Protein AF-A0A2H1BR86-F1 (afdb_monomer_lite)

Structure (mmCIF, N/CA/C/O backbone):
data_AF-A0A2H1BR86-F1
#
_entry.id   AF-A0A2H1BR86-F1
#
loop_
_atom_site.group_PDB
_atom_site.id
_atom_site.type_symbol
_atom_site.label_atom_id
_atom_site.label_alt_id
_atom_site.label_comp_id
_atom_site.label_asym_id
_atom_site.label_entity_id
_atom_site.label_seq_id
_atom_site.pdbx_PDB_ins_code
_atom_site.Cartn_x
_atom_site.Cartn_y
_atom_site.Cartn_z
_atom_site.occupancy
_atom_site.B_iso_or_equiv
_atom_site.auth_seq_id
_atom_site.auth_comp_id
_atom_site.auth_asym_id
_atom_site.auth_atom_id
_atom_site.pdbx_PDB_model_num
ATOM 1 N N . MET A 1 1 ? 4.001 39.042 28.822 1.00 49.25 1 MET A N 1
ATOM 2 C CA . MET A 1 1 ? 4.228 38.394 30.131 1.00 49.25 1 MET A CA 1
ATOM 3 C C . MET A 1 1 ? 3.013 38.624 31.020 1.00 49.25 1 MET A C 1
ATOM 5 O O . MET A 1 1 ? 2.806 39.743 31.469 1.00 49.25 1 MET A O 1
ATOM 9 N N . ARG A 1 2 ? 2.187 37.599 31.242 1.00 45.59 2 ARG A N 1
ATOM 10 C CA . ARG A 1 2 ? 1.262 37.534 32.383 1.00 45.59 2 ARG A CA 1
ATOM 11 C C . ARG A 1 2 ? 1.357 36.120 32.945 1.00 45.59 2 ARG A C 1
ATOM 13 O O . ARG A 1 2 ? 1.025 35.168 32.252 1.00 45.59 2 ARG A O 1
ATOM 20 N N . TYR A 1 3 ? 1.889 36.020 34.158 1.00 53.31 3 TYR A N 1
ATOM 21 C CA . TYR A 1 3 ? 1.941 34.801 34.956 1.00 53.31 3 TYR A CA 1
ATOM 22 C C . TYR A 1 3 ? 0.741 34.793 35.903 1.00 53.31 3 TYR A C 1
ATOM 24 O O . TYR A 1 3 ? 0.471 35.788 36.573 1.00 53.31 3 TYR A O 1
ATOM 32 N N . THR A 1 4 ? 0.028 33.676 35.963 1.00 51.47 4 THR A N 1
ATOM 33 C CA . THR A 1 4 ? -0.901 33.331 37.048 1.00 51.47 4 THR A CA 1
ATOM 34 C C . THR A 1 4 ? -0.955 31.802 37.101 1.00 51.47 4 THR A C 1
ATOM 36 O O . THR A 1 4 ? -1.373 31.170 36.136 1.00 51.47 4 THR A O 1
ATOM 39 N N . GLY A 1 5 ? -0.422 31.203 38.174 1.00 55.97 5 GLY A N 1
ATOM 40 C CA . GLY A 1 5 ? -0.588 29.770 38.485 1.00 55.97 5 GLY A CA 1
ATOM 41 C C . GLY A 1 5 ? -1.917 29.512 39.216 1.00 55.97 5 GLY A C 1
ATOM 42 O O . GLY A 1 5 ? -2.748 30.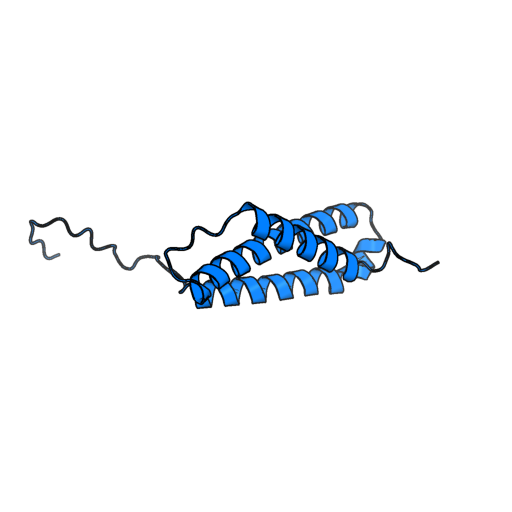419 39.252 1.00 55.97 5 GLY A O 1
ATOM 43 N N . PRO A 1 6 ? -2.126 28.360 39.886 1.00 56.72 6 PRO A N 1
ATOM 44 C CA . PRO A 1 6 ? -1.432 27.074 39.825 1.00 56.72 6 PRO A CA 1
ATOM 45 C C . PRO A 1 6 ? -2.438 25.950 39.485 1.00 56.72 6 PRO A C 1
ATOM 47 O O . PRO A 1 6 ? -3.312 25.598 40.271 1.00 56.72 6 PRO A O 1
ATOM 50 N N . GLY A 1 7 ? -2.334 25.372 38.297 1.00 53.25 7 GLY A N 1
ATOM 51 C CA . GLY A 1 7 ? -3.219 24.292 37.872 1.00 53.25 7 GLY A CA 1
ATOM 52 C C . GLY A 1 7 ? -2.723 23.778 36.543 1.00 53.25 7 GLY A C 1
ATOM 53 O O . GLY A 1 7 ? -2.923 24.420 35.518 1.00 53.25 7 GLY A O 1
ATOM 54 N N . LEU A 1 8 ? -1.991 22.672 36.595 1.00 52.91 8 LEU A N 1
ATOM 55 C CA . LEU A 1 8 ? -1.234 22.077 35.504 1.00 52.91 8 LEU A CA 1
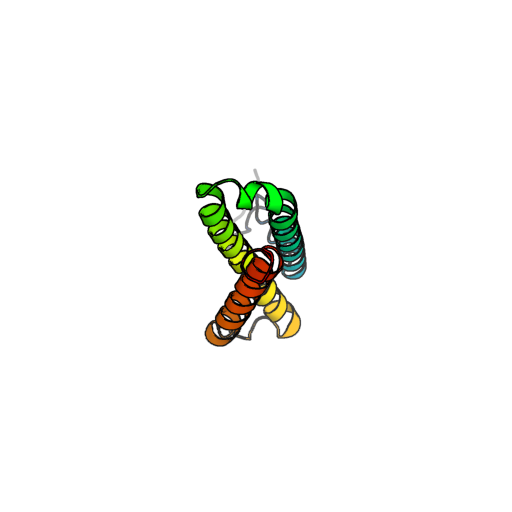ATOM 56 C C . LEU A 1 8 ? -2.163 21.574 34.378 1.00 52.91 8 LEU A C 1
ATOM 58 O O . LEU A 1 8 ? -2.319 20.376 34.174 1.00 52.91 8 LEU A O 1
ATOM 62 N N . ARG A 1 9 ? -2.786 22.477 33.616 1.00 50.28 9 ARG A N 1
ATOM 63 C CA . ARG A 1 9 ? -3.100 22.192 32.218 1.00 50.28 9 ARG A CA 1
ATOM 64 C C . ARG A 1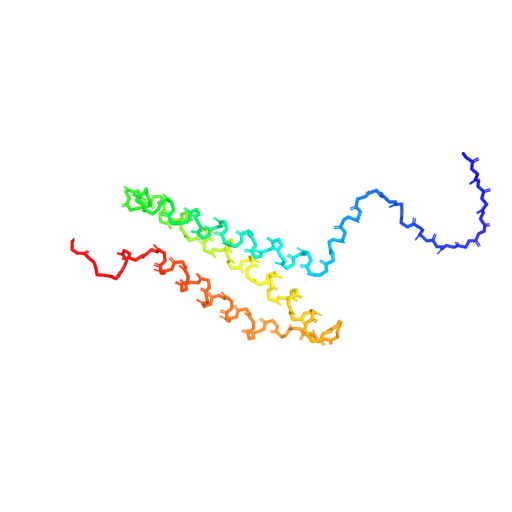 9 ? -1.848 22.549 31.450 1.00 50.28 9 ARG A C 1
ATOM 66 O O . ARG A 1 9 ? -1.533 23.724 31.279 1.00 50.28 9 ARG A O 1
ATOM 73 N N . VAL A 1 10 ? -1.118 21.526 31.025 1.00 56.06 10 VAL A N 1
ATOM 74 C CA . VAL A 1 10 ? -0.164 21.665 29.930 1.00 56.06 10 VAL A CA 1
ATOM 75 C C . VAL A 1 10 ? -1.007 22.136 28.747 1.00 56.06 10 VAL A C 1
ATOM 77 O O . VAL A 1 10 ? -1.694 21.342 28.121 1.00 56.06 10 VAL A O 1
ATOM 80 N N . VAL A 1 11 ? -1.094 23.449 28.542 1.00 59.56 11 VAL A N 1
ATOM 81 C CA . VAL A 1 11 ? -1.656 24.025 27.324 1.00 59.56 11 VAL A CA 1
ATOM 82 C C . VAL A 1 11 ? -0.578 23.764 26.281 1.00 59.56 11 VAL A C 1
ATOM 84 O O . VAL A 1 11 ? 0.479 24.398 26.373 1.00 59.56 11 VAL A O 1
ATOM 87 N N . PRO A 1 12 ? -0.750 22.804 25.353 1.00 56.09 12 PRO A N 1
ATOM 88 C CA . PRO A 1 12 ? 0.232 22.643 24.303 1.00 56.09 12 PRO A CA 1
ATOM 89 C C . PRO A 1 12 ? 0.177 23.936 23.490 1.00 56.09 12 PRO A C 1
ATOM 91 O O . PRO A 1 12 ? -0.877 24.338 22.996 1.00 56.09 12 PRO A O 1
ATOM 94 N N . GLY A 1 13 ? 1.296 24.657 23.442 1.00 51.41 13 GLY A N 1
ATOM 95 C CA . GLY A 1 13 ? 1.405 25.831 22.589 1.00 51.41 13 GLY A CA 1
ATOM 96 C C . GLY A 1 13 ? 1.084 25.446 21.134 1.00 51.41 13 GLY A C 1
ATOM 97 O O . GLY A 1 13 ? 1.396 24.328 20.722 1.00 51.41 13 GLY A O 1
ATOM 98 N N . PRO A 1 14 ? 0.483 26.339 20.333 1.00 55.22 14 PRO A N 1
ATOM 99 C CA . PRO A 1 14 ? 0.116 26.070 18.940 1.00 55.22 14 PRO A CA 1
ATOM 100 C C . PRO A 1 14 ? 1.330 26.080 17.985 1.00 55.22 14 PRO A C 1
ATOM 102 O O . PRO A 1 14 ? 1.304 26.732 16.947 1.00 55.22 14 PRO A O 1
ATOM 105 N N . LEU A 1 15 ? 2.417 25.379 18.319 1.00 52.97 15 LEU A N 1
ATOM 106 C CA . LEU A 1 15 ? 3.698 25.479 17.607 1.00 52.97 15 LEU A CA 1
ATOM 107 C C . LEU A 1 15 ? 4.136 24.142 16.974 1.00 52.97 15 LEU A C 1
ATOM 109 O O . LEU A 1 15 ? 5.224 23.677 17.260 1.00 52.97 15 LEU A O 1
ATOM 113 N N . LEU A 1 16 ? 3.312 23.579 16.070 1.00 48.09 16 LEU A N 1
ATOM 114 C CA . LEU A 1 16 ? 3.569 22.402 15.186 1.00 48.09 16 LEU A CA 1
ATOM 115 C C . LEU A 1 16 ? 2.856 21.079 15.520 1.00 48.09 16 LEU A C 1
ATOM 117 O O . LEU A 1 16 ? 3.333 20.010 15.155 1.00 48.09 16 LEU A O 1
ATOM 121 N N . THR A 1 17 ? 1.668 21.095 16.117 1.00 54.00 17 THR A N 1
ATOM 122 C CA . THR A 1 17 ? 0.770 19.933 15.979 1.00 54.00 17 THR A CA 1
ATOM 123 C C . THR A 1 17 ? -0.142 20.170 14.779 1.00 54.00 17 THR A C 1
ATOM 125 O O . THR A 1 17 ? -1.283 20.592 14.921 1.00 54.00 17 THR A O 1
ATOM 128 N N . MET A 1 18 ? 0.363 19.933 13.564 1.00 50.88 18 MET A N 1
ATOM 129 C CA . MET A 1 18 ? -0.526 19.608 12.444 1.00 50.88 18 MET A CA 1
ATOM 130 C C . MET A 1 18 ? -0.910 18.135 12.587 1.00 50.88 18 MET A C 1
ATOM 132 O O . MET A 1 18 ? -0.468 17.283 11.822 1.00 50.88 18 MET A O 1
ATOM 136 N N . THR A 1 19 ? -1.718 17.817 13.600 1.00 55.66 19 THR A N 1
ATOM 137 C CA . THR A 1 19 ? -2.514 16.589 13.566 1.00 55.66 19 THR A CA 1
ATOM 138 C C . THR A 1 19 ? -3.508 16.775 12.435 1.00 55.66 19 THR A C 1
ATOM 140 O O . THR A 1 19 ? -4.567 17.379 12.611 1.00 55.66 19 THR A O 1
ATOM 143 N N . LEU A 1 20 ? -3.114 16.346 11.237 1.00 60.09 20 LEU A N 1
ATOM 144 C CA . LEU A 1 20 ? -4.045 16.168 10.138 1.00 60.09 20 LEU A CA 1
ATOM 145 C C . LEU A 1 20 ? -5.182 15.291 10.664 1.00 60.09 20 LEU A C 1
ATOM 147 O O . LEU A 1 20 ? -4.932 14.273 11.311 1.00 60.09 20 LEU A O 1
ATOM 151 N N . SER A 1 21 ? -6.425 15.716 10.428 1.00 74.50 21 SER A N 1
ATOM 152 C CA . SER A 1 21 ? -7.579 14.883 10.766 1.00 74.50 21 SER A CA 1
ATOM 153 C C . SER A 1 21 ? -7.412 13.508 10.114 1.00 74.50 21 SER A C 1
ATOM 155 O O . SER A 1 21 ? -6.813 13.399 9.040 1.00 74.50 21 SER A O 1
ATOM 157 N N . THR A 1 22 ? -7.936 12.455 10.738 1.00 73.44 22 THR A N 1
ATOM 158 C CA . THR A 1 22 ? -7.800 11.067 10.259 1.00 73.44 22 THR A CA 1
ATOM 159 C C . THR A 1 22 ? -8.185 10.935 8.777 1.00 73.44 22 THR A C 1
ATOM 161 O O . THR A 1 22 ? -7.516 10.244 8.010 1.00 73.44 22 THR A O 1
ATOM 164 N N . GLY A 1 23 ? -9.188 11.711 8.339 1.00 76.62 23 GLY A N 1
ATOM 165 C CA . GLY A 1 23 ? -9.582 11.855 6.933 1.00 76.62 23 GLY A CA 1
ATOM 166 C C . GLY A 1 23 ? -8.528 12.509 6.037 1.00 76.62 23 GLY A C 1
ATOM 167 O O . GLY A 1 23 ? -8.223 11.981 4.972 1.00 76.62 23 GLY A O 1
ATOM 168 N N . MET A 1 24 ? -7.927 13.627 6.452 1.00 81.06 24 MET A N 1
ATOM 169 C CA . MET A 1 24 ? -6.883 14.301 5.665 1.00 81.06 24 MET A CA 1
ATOM 170 C C . MET A 1 24 ? -5.623 13.443 5.520 1.00 81.06 24 MET A C 1
ATOM 172 O O . MET A 1 24 ? -5.043 13.405 4.436 1.00 81.06 24 MET A O 1
ATOM 176 N N . SER A 1 25 ? -5.223 12.722 6.571 1.00 80.94 25 SER A N 1
ATOM 177 C CA . SER A 1 25 ? -4.098 11.777 6.516 1.00 80.94 25 SER A CA 1
ATOM 178 C C . SER A 1 25 ? -4.372 10.617 5.557 1.00 80.94 25 SER A C 1
ATOM 180 O O . SER A 1 25 ? -3.483 10.223 4.804 1.00 80.94 25 SER A O 1
ATOM 182 N N . CYS A 1 26 ? -5.612 10.115 5.529 1.00 80.75 26 CYS A N 1
ATOM 183 C CA . CYS A 1 26 ? -6.047 9.106 4.564 1.00 80.75 26 CYS A CA 1
ATOM 184 C C . CYS A 1 26 ? -5.960 9.629 3.119 1.00 80.75 26 CYS A C 1
ATOM 186 O O . CYS A 1 26 ? -5.320 9.001 2.275 1.00 80.75 26 CYS A O 1
ATOM 188 N N . CYS A 1 27 ? -6.507 10.819 2.846 1.00 84.62 27 CYS A N 1
ATOM 189 C CA . CYS A 1 27 ? -6.446 11.438 1.519 1.00 84.62 27 CYS A CA 1
ATOM 190 C C . CYS A 1 27 ? -5.005 11.683 1.055 1.00 84.62 27 CYS A C 1
ATOM 192 O O . CYS A 1 27 ? -4.673 11.395 -0.092 1.00 84.62 27 CYS A O 1
ATOM 194 N N . MET A 1 28 ? -4.134 12.184 1.935 1.00 85.38 28 MET A N 1
ATOM 195 C CA . MET A 1 28 ? -2.724 12.400 1.604 1.00 85.38 28 MET A CA 1
ATOM 196 C C . MET A 1 28 ? -2.008 11.082 1.288 1.00 85.38 28 MET A C 1
ATOM 198 O O . MET A 1 28 ? -1.289 11.015 0.295 1.00 85.38 28 MET A O 1
ATOM 202 N N . ALA A 1 29 ? -2.240 10.022 2.072 1.00 85.75 29 ALA A N 1
ATOM 203 C CA . ALA A 1 29 ? -1.665 8.702 1.808 1.00 85.75 29 ALA A CA 1
ATOM 204 C C . ALA A 1 29 ? -2.144 8.116 0.466 1.00 85.75 29 ALA A C 1
ATOM 206 O O . ALA A 1 29 ? -1.333 7.578 -0.288 1.00 85.75 29 ALA A O 1
ATOM 207 N N . ALA A 1 30 ? -3.427 8.284 0.130 1.00 85.62 30 ALA A N 1
ATOM 208 C CA . ALA A 1 30 ? -3.991 7.865 -1.154 1.00 85.62 30 ALA A CA 1
ATOM 209 C C . ALA A 1 30 ? -3.419 8.664 -2.341 1.00 85.62 30 ALA A C 1
ATOM 211 O O . ALA A 1 30 ? -3.084 8.097 -3.378 1.00 85.62 30 ALA A O 1
ATOM 212 N N . LEU A 1 31 ? -3.253 9.981 -2.201 1.00 87.75 31 LEU A N 1
ATOM 213 C CA . LEU A 1 31 ? -2.629 10.801 -3.242 1.00 87.75 31 LEU A CA 1
ATOM 214 C C . LEU A 1 31 ? -1.157 10.417 -3.442 1.00 87.75 31 LEU A C 1
ATOM 216 O O . LEU A 1 31 ? -0.719 10.261 -4.581 1.00 87.75 31 LEU A O 1
ATOM 220 N N . LEU A 1 32 ? -0.402 10.200 -2.360 1.00 84.94 32 LEU A N 1
ATOM 221 C CA . LEU A 1 32 ? 0.986 9.738 -2.450 1.00 84.94 32 LEU A CA 1
ATOM 222 C C . LEU A 1 32 ? 1.100 8.335 -3.064 1.00 84.94 32 LEU A C 1
ATOM 224 O O . LEU A 1 32 ? 2.056 8.078 -3.800 1.00 84.94 32 LEU A O 1
ATOM 228 N N . SER A 1 33 ? 0.158 7.426 -2.795 1.00 84.12 33 SER A N 1
ATOM 229 C CA . SER A 1 33 ? 0.183 6.085 -3.392 1.00 84.12 33 SER A CA 1
ATOM 230 C C . SER A 1 33 ? -0.061 6.150 -4.903 1.00 84.12 33 SER A C 1
ATOM 232 O O . SER A 1 33 ? 0.693 5.536 -5.658 1.00 84.12 33 SER A O 1
ATOM 234 N N . ILE A 1 34 ? -1.002 6.985 -5.361 1.00 85.75 34 ILE A N 1
ATOM 235 C CA . ILE A 1 34 ? -1.242 7.256 -6.791 1.00 85.75 34 ILE A CA 1
ATOM 236 C C . ILE A 1 34 ? -0.001 7.863 -7.454 1.00 85.75 34 ILE A C 1
ATOM 238 O O . ILE A 1 34 ? 0.394 7.431 -8.536 1.00 85.75 34 ILE A O 1
ATOM 242 N N . VAL A 1 35 ? 0.647 8.836 -6.808 1.00 87.94 35 VAL A N 1
ATOM 243 C CA . VAL A 1 35 ? 1.890 9.441 -7.316 1.00 87.94 35 VAL A CA 1
ATOM 244 C C . VAL A 1 35 ? 2.993 8.387 -7.432 1.00 87.94 35 VAL A C 1
ATOM 246 O O . VAL A 1 35 ? 3.677 8.333 -8.449 1.00 87.94 35 VAL A O 1
ATOM 249 N N . THR A 1 36 ? 3.138 7.506 -6.439 1.00 84.44 36 THR A N 1
ATOM 250 C CA . THR A 1 36 ? 4.135 6.421 -6.462 1.00 84.44 36 THR A CA 1
ATOM 251 C C . THR A 1 36 ? 3.878 5.461 -7.624 1.00 84.44 36 THR A C 1
ATOM 253 O O . THR A 1 36 ? 4.801 5.140 -8.370 1.00 84.44 36 THR A O 1
ATOM 256 N N . VAL A 1 37 ? 2.618 5.077 -7.849 1.00 83.56 37 VAL A N 1
ATOM 257 C CA . VAL A 1 37 ? 2.196 4.280 -9.013 1.00 83.56 37 VAL A CA 1
ATOM 258 C C . VAL A 1 37 ? 2.522 5.000 -10.322 1.00 83.56 37 VAL A C 1
ATOM 260 O O . VAL A 1 37 ? 3.054 4.383 -11.244 1.00 83.56 37 VAL A O 1
ATOM 263 N N . ALA A 1 38 ? 2.262 6.304 -10.416 1.00 83.94 38 ALA A N 1
ATOM 264 C CA . ALA A 1 38 ? 2.584 7.091 -11.603 1.00 83.94 38 ALA A CA 1
ATOM 265 C C . ALA A 1 38 ? 4.097 7.131 -11.873 1.00 83.94 38 ALA A C 1
ATOM 267 O O . ALA A 1 38 ? 4.509 6.964 -13.017 1.00 83.94 38 ALA A O 1
ATOM 268 N N . VAL A 1 39 ? 4.932 7.262 -10.835 1.00 82.50 39 VAL A N 1
ATOM 269 C CA . VAL A 1 39 ? 6.397 7.176 -10.974 1.00 82.50 39 VAL A CA 1
ATOM 270 C C . VAL A 1 39 ? 6.819 5.803 -11.506 1.00 82.50 39 VAL A C 1
ATOM 272 O O . VAL A 1 39 ? 7.658 5.744 -12.402 1.00 82.50 39 VAL A O 1
ATOM 275 N N . MET A 1 40 ? 6.222 4.704 -11.023 1.00 77.19 40 MET A N 1
ATOM 276 C CA . MET A 1 40 ? 6.515 3.356 -11.544 1.00 77.19 40 MET A CA 1
ATOM 277 C C . MET A 1 40 ? 6.119 3.206 -13.019 1.00 77.19 40 MET A C 1
ATOM 279 O O . MET A 1 40 ? 6.852 2.577 -13.775 1.00 77.19 40 MET A O 1
ATOM 283 N N . ASN A 1 41 ? 5.003 3.811 -13.438 1.00 76.94 41 ASN A N 1
ATOM 284 C CA . ASN A 1 41 ? 4.551 3.786 -14.833 1.00 76.94 41 ASN A CA 1
ATOM 285 C C . ASN A 1 41 ? 5.456 4.629 -15.748 1.00 76.94 41 ASN A C 1
ATOM 287 O O . ASN A 1 41 ? 5.823 4.180 -16.827 1.00 76.94 41 ASN A O 1
ATOM 291 N N . LEU A 1 42 ? 5.850 5.832 -15.318 1.00 77.19 42 LEU A N 1
ATOM 292 C CA . LEU A 1 42 ? 6.690 6.743 -16.110 1.00 77.19 42 LEU A CA 1
ATOM 293 C C . LEU A 1 42 ? 8.137 6.255 -16.241 1.00 77.19 42 LEU A C 1
ATOM 295 O O . LEU A 1 42 ? 8.784 6.500 -17.255 1.00 77.19 42 LEU A O 1
ATOM 299 N N . CYS A 1 43 ? 8.651 5.568 -15.220 1.00 70.06 43 CYS A N 1
ATOM 300 C CA . CYS A 1 43 ? 9.993 4.995 -15.245 1.00 70.06 43 CYS A CA 1
ATOM 301 C C . CYS A 1 43 ? 10.038 3.577 -15.843 1.00 70.06 43 CYS A C 1
ATOM 303 O O . CYS A 1 43 ? 11.121 2.998 -15.869 1.00 70.06 43 CYS A O 1
ATOM 305 N N . GLY A 1 44 ? 8.922 3.015 -16.326 1.00 67.75 44 GLY A N 1
ATOM 306 C CA . GLY A 1 44 ? 8.842 1.627 -16.806 1.00 67.75 44 GLY A CA 1
ATOM 307 C C . GLY A 1 44 ? 9.865 1.285 -17.897 1.00 67.75 44 GLY A C 1
ATOM 308 O O . GLY A 1 44 ? 10.604 0.308 -17.769 1.00 67.75 44 GLY A O 1
ATOM 309 N N . ASP A 1 45 ? 9.999 2.143 -18.909 1.00 63.03 45 ASP A N 1
ATOM 310 C CA . ASP A 1 45 ? 10.969 1.958 -20.001 1.00 63.03 45 ASP A CA 1
ATOM 311 C C . ASP A 1 45 ? 12.427 2.100 -19.536 1.00 63.03 45 ASP A C 1
ATOM 313 O O . ASP A 1 45 ? 13.333 1.421 -20.025 1.00 63.03 45 ASP A O 1
ATOM 317 N N . LEU A 1 46 ? 12.667 2.959 -18.542 1.00 61.91 46 LEU A N 1
ATOM 318 C CA . LEU A 1 46 ? 13.989 3.139 -17.947 1.00 61.91 46 LEU A CA 1
ATOM 319 C C . LEU A 1 46 ? 14.350 1.934 -17.066 1.00 61.91 46 LEU A C 1
ATOM 321 O O . LEU A 1 46 ? 15.502 1.496 -17.083 1.00 61.91 46 LEU A O 1
ATOM 325 N N . LEU A 1 47 ? 13.372 1.358 -16.354 1.00 58.78 47 LEU A N 1
ATOM 326 C CA . LEU A 1 47 ? 13.539 0.206 -15.462 1.00 58.78 47 LEU A CA 1
ATOM 327 C C . LEU A 1 47 ? 14.032 -1.046 -16.193 1.00 58.78 47 LEU A C 1
ATOM 329 O O . LEU A 1 47 ? 14.890 -1.756 -15.666 1.00 58.78 47 LEU A O 1
ATOM 333 N N . SER A 1 48 ? 13.542 -1.287 -17.411 1.00 59.16 48 SER A N 1
ATOM 334 C CA . SER A 1 48 ? 13.928 -2.452 -18.218 1.00 59.16 48 SER A CA 1
ATOM 335 C C . SER A 1 48 ? 15.358 -2.370 -18.770 1.00 59.16 48 SER A C 1
ATOM 337 O O . SER A 1 48 ? 15.925 -3.387 -19.168 1.00 59.16 48 SER A O 1
ATOM 339 N N . SER A 1 49 ? 15.951 -1.175 -18.812 1.00 64.69 49 SER A N 1
ATOM 340 C CA . SER A 1 49 ? 17.251 -0.938 -19.451 1.00 64.69 49 SER A CA 1
ATOM 341 C C . SER A 1 49 ? 18.443 -1.190 -18.513 1.00 64.69 49 SER A C 1
ATOM 343 O O . SER A 1 49 ? 19.554 -1.464 -18.967 1.00 64.69 49 SER A O 1
ATOM 345 N N . SER A 1 50 ? 18.242 -1.147 -17.187 1.00 63.03 50 SER A N 1
ATOM 346 C CA . SER A 1 50 ? 19.339 -1.236 -16.213 1.00 63.03 50 SER A CA 1
ATOM 347 C C . SER A 1 50 ? 19.023 -2.117 -15.006 1.00 63.03 50 SER A C 1
ATOM 349 O O . SER A 1 50 ? 18.033 -1.920 -14.305 1.00 63.03 50 SER A O 1
ATOM 351 N N . LYS A 1 51 ? 19.953 -3.024 -14.674 1.00 63.72 51 LYS A N 1
ATOM 352 C CA . LYS A 1 51 ? 19.869 -3.934 -13.513 1.00 63.72 51 LYS A CA 1
ATOM 353 C C . LYS A 1 51 ? 19.654 -3.214 -12.174 1.00 63.72 51 LYS A C 1
ATOM 355 O O . LYS A 1 51 ? 19.062 -3.782 -11.262 1.00 63.72 51 LYS A O 1
ATOM 360 N N . GLY A 1 52 ? 20.135 -1.975 -12.039 1.00 64.25 52 GLY A N 1
ATOM 361 C CA . GLY A 1 52 ? 19.964 -1.182 -10.816 1.00 64.25 52 GLY A CA 1
ATOM 362 C C . GLY A 1 52 ? 18.523 -0.719 -10.591 1.00 64.25 52 GLY A C 1
ATOM 363 O O . GLY A 1 52 ? 18.091 -0.554 -9.451 1.00 64.25 52 GLY A O 1
ATOM 364 N N . LEU A 1 53 ? 17.750 -0.565 -11.664 1.00 68.06 53 LEU A N 1
ATOM 365 C CA . LEU A 1 53 ? 16.387 -0.063 -11.581 1.00 68.06 53 LEU A CA 1
ATOM 366 C C . LEU A 1 53 ? 15.377 -1.150 -11.171 1.00 68.06 53 LEU A C 1
ATOM 368 O O . LEU A 1 53 ? 14.344 -0.827 -10.593 1.00 68.06 53 LEU A O 1
ATOM 372 N N . THR A 1 54 ? 15.714 -2.437 -11.309 1.00 73.31 54 THR A N 1
ATOM 373 C CA . THR A 1 54 ? 14.935 -3.535 -10.704 1.00 73.31 54 THR A CA 1
ATOM 374 C C . THR A 1 54 ? 14.944 -3.469 -9.173 1.00 73.31 54 THR A C 1
ATOM 376 O O . THR A 1 54 ? 13.902 -3.636 -8.540 1.00 73.31 54 THR A O 1
ATOM 379 N N . ILE A 1 55 ? 16.098 -3.164 -8.563 1.00 79.75 55 ILE A N 1
ATOM 380 C CA . ILE A 1 55 ? 16.198 -2.960 -7.106 1.00 79.75 55 ILE A CA 1
ATOM 381 C C . ILE A 1 55 ? 15.365 -1.737 -6.695 1.00 79.75 55 ILE A C 1
ATOM 383 O O . ILE A 1 55 ? 14.673 -1.764 -5.677 1.00 79.75 55 ILE A O 1
ATOM 387 N N . PHE A 1 56 ? 15.368 -0.691 -7.526 1.00 80.69 56 PHE A N 1
ATOM 388 C CA . PHE A 1 56 ? 14.553 0.503 -7.313 1.00 80.69 56 PHE A CA 1
ATOM 389 C C . PHE A 1 56 ? 13.043 0.217 -7.396 1.00 80.69 56 PHE A C 1
ATOM 391 O O . PHE A 1 56 ? 12.276 0.766 -6.608 1.00 80.69 56 PHE A O 1
ATOM 398 N N . GLY A 1 57 ? 12.611 -0.698 -8.269 1.00 79.81 57 GLY A N 1
ATOM 399 C CA . GLY A 1 57 ? 11.225 -1.176 -8.320 1.00 79.81 57 GLY A CA 1
ATOM 400 C C . GLY A 1 57 ? 10.777 -1.857 -7.021 1.00 79.81 57 GLY A C 1
ATOM 401 O O . GLY A 1 57 ? 9.693 -1.570 -6.512 1.00 79.81 57 GLY A O 1
ATOM 402 N N . GLY A 1 58 ? 11.637 -2.689 -6.422 1.00 81.94 58 GLY A N 1
ATOM 403 C CA . GLY A 1 58 ? 11.389 -3.279 -5.098 1.00 81.94 58 GLY A CA 1
ATOM 404 C C . GLY A 1 58 ? 11.330 -2.238 -3.970 1.00 81.94 58 GLY A C 1
ATOM 405 O O . GLY A 1 58 ? 10.487 -2.331 -3.072 1.00 81.94 58 GLY A O 1
ATOM 406 N N . PHE A 1 59 ? 12.175 -1.205 -4.041 1.00 85.00 59 PHE A N 1
ATOM 407 C CA . PHE A 1 59 ? 12.134 -0.077 -3.107 1.00 85.00 59 PHE A CA 1
ATOM 408 C C . PHE A 1 59 ? 10.817 0.707 -3.220 1.00 85.00 59 PHE A C 1
ATOM 410 O O . PHE A 1 59 ? 10.163 0.944 -2.204 1.00 85.00 59 PHE A O 1
ATOM 417 N N . LEU A 1 60 ? 10.364 1.027 -4.438 1.00 85.44 60 LEU A N 1
ATOM 418 C CA . LEU A 1 60 ? 9.076 1.700 -4.650 1.00 85.44 60 LEU A CA 1
ATOM 419 C C . LEU A 1 60 ? 7.887 0.856 -4.179 1.00 85.44 60 LEU A C 1
ATOM 421 O O . LEU A 1 60 ? 6.978 1.404 -3.561 1.00 85.44 60 LEU A O 1
ATOM 425 N N . GLY A 1 61 ? 7.911 -0.465 -4.380 1.00 86.62 61 GLY A N 1
ATOM 426 C CA . GLY A 1 61 ? 6.874 -1.364 -3.855 1.00 86.62 61 GLY A CA 1
ATOM 427 C C . GLY A 1 61 ? 6.787 -1.359 -2.322 1.00 86.62 61 GLY A C 1
ATOM 428 O O . GLY A 1 61 ? 5.695 -1.438 -1.757 1.00 86.62 61 GLY A O 1
ATOM 429 N N . SER A 1 62 ? 7.921 -1.186 -1.637 1.00 89.38 62 SER A N 1
ATOM 430 C CA . SER A 1 62 ? 7.967 -1.051 -0.173 1.00 89.38 62 SER A CA 1
ATOM 431 C C . SER A 1 62 ? 7.378 0.285 0.296 1.00 89.38 62 SER A C 1
ATOM 433 O O . SER A 1 62 ? 6.632 0.325 1.274 1.00 89.38 62 SER A O 1
ATOM 435 N N . VAL A 1 63 ? 7.654 1.376 -0.429 1.00 88.81 63 VAL A N 1
ATOM 436 C CA . VAL A 1 63 ? 7.054 2.699 -0.172 1.00 88.81 63 VAL A CA 1
ATOM 437 C C . VAL A 1 63 ? 5.538 2.662 -0.391 1.00 88.81 63 VAL A C 1
ATOM 439 O O . VAL A 1 63 ? 4.779 3.168 0.434 1.00 88.81 63 VAL A O 1
ATOM 442 N N . LEU A 1 64 ? 5.085 2.004 -1.459 1.00 87.81 64 LEU A N 1
ATOM 443 C CA . LEU A 1 64 ? 3.667 1.833 -1.783 1.00 87.81 64 LEU A CA 1
ATOM 444 C C . LEU A 1 64 ? 2.946 1.008 -0.701 1.00 87.81 64 LEU A C 1
ATOM 446 O O . LEU A 1 64 ? 1.863 1.384 -0.257 1.00 87.81 64 LEU A O 1
ATOM 450 N N . PHE A 1 65 ? 3.587 -0.049 -0.191 1.00 89.75 65 PHE A N 1
ATOM 451 C CA . PHE A 1 65 ? 3.076 -0.836 0.934 1.00 89.75 65 PHE A CA 1
ATOM 452 C C . PHE A 1 65 ? 2.889 0.011 2.207 1.00 89.75 65 PHE A C 1
ATOM 454 O O . PHE A 1 65 ? 1.829 -0.050 2.830 1.00 89.75 65 PHE A O 1
ATOM 461 N N . LEU A 1 66 ? 3.870 0.848 2.564 1.00 90.94 66 LEU A N 1
ATOM 462 C CA . LEU A 1 66 ? 3.777 1.744 3.726 1.00 90.94 66 LEU A CA 1
ATOM 463 C C . LEU A 1 66 ? 2.659 2.791 3.583 1.00 90.94 66 LEU A C 1
ATOM 465 O O . LEU A 1 66 ? 1.996 3.141 4.561 1.00 90.94 66 LEU A O 1
ATOM 469 N N . LEU A 1 67 ? 2.420 3.284 2.369 1.00 88.50 67 LEU A N 1
ATOM 470 C CA . LEU A 1 67 ? 1.325 4.218 2.101 1.00 88.50 67 LEU A CA 1
ATOM 471 C C . LEU A 1 67 ? -0.042 3.531 2.184 1.00 88.50 67 LEU A C 1
ATOM 473 O O . LEU A 1 67 ? -0.976 4.112 2.733 1.00 88.50 67 LEU A O 1
ATOM 477 N N . LEU A 1 68 ? -0.152 2.288 1.704 1.00 86.94 68 LEU A N 1
ATOM 478 C CA . LEU A 1 68 ? -1.385 1.505 1.791 1.00 86.94 68 LEU A CA 1
ATOM 479 C C . LEU A 1 68 ? -1.740 1.151 3.235 1.00 86.94 68 LEU A C 1
ATOM 481 O O . LEU A 1 68 ? -2.873 1.401 3.628 1.00 86.94 68 LEU A O 1
ATOM 485 N N . ILE A 1 69 ? -0.793 0.668 4.047 1.00 88.69 69 ILE A N 1
ATOM 486 C CA . ILE A 1 69 ? -1.081 0.370 5.461 1.00 88.69 69 ILE A CA 1
ATOM 487 C C . ILE A 1 69 ? -1.446 1.639 6.241 1.00 88.69 69 ILE A C 1
ATOM 489 O O . ILE A 1 69 ? -2.329 1.617 7.085 1.00 88.69 69 ILE A O 1
ATOM 493 N N . THR A 1 70 ? -0.839 2.782 5.908 1.00 87.94 70 THR A N 1
ATOM 494 C CA . THR A 1 70 ? -1.213 4.072 6.507 1.00 87.94 70 THR A CA 1
ATOM 495 C C . THR A 1 70 ? -2.633 4.480 6.110 1.00 87.94 70 THR A C 1
ATOM 497 O O . THR A 1 70 ? -3.397 4.971 6.939 1.00 87.94 70 THR A O 1
ATOM 500 N N . MET A 1 71 ? -3.001 4.289 4.841 1.00 84.81 71 MET A N 1
ATOM 501 C CA . MET A 1 71 ? -4.337 4.592 4.335 1.00 84.81 71 MET A CA 1
ATOM 502 C C . MET A 1 71 ? -5.396 3.674 4.952 1.00 84.81 71 MET A C 1
ATOM 504 O O . MET A 1 71 ? -6.422 4.179 5.396 1.00 84.81 71 MET A O 1
ATOM 508 N N . VAL A 1 72 ? -5.158 2.360 5.000 1.00 85.25 72 VAL A N 1
ATOM 509 C CA . VAL A 1 72 ? -6.123 1.381 5.520 1.00 85.25 72 VAL A CA 1
ATOM 510 C C . VAL A 1 72 ? -6.279 1.523 7.035 1.00 85.25 72 VAL A C 1
ATOM 512 O O . VAL A 1 72 ? -7.412 1.664 7.482 1.00 85.25 72 VAL A O 1
ATOM 515 N N . ASN A 1 73 ? -5.194 1.698 7.793 1.00 85.00 73 ASN A N 1
ATOM 516 C CA . ASN A 1 73 ? -5.258 1.966 9.233 1.00 85.00 73 ASN A CA 1
ATOM 517 C C . ASN A 1 73 ? -6.059 3.246 9.549 1.00 85.00 73 ASN A C 1
ATOM 519 O O . ASN A 1 73 ? -6.894 3.278 10.454 1.00 85.00 73 ASN A O 1
ATOM 523 N N . ASN A 1 74 ? -5.856 4.315 8.767 1.00 84.06 74 ASN A N 1
ATOM 524 C CA . ASN A 1 74 ? -6.648 5.541 8.903 1.00 84.06 74 ASN A CA 1
ATOM 525 C C . ASN A 1 74 ? -8.109 5.349 8.448 1.00 84.06 74 ASN A C 1
ATOM 527 O O . ASN A 1 74 ? -9.011 5.947 9.035 1.00 84.06 74 ASN A O 1
ATOM 531 N N . ALA A 1 75 ? -8.362 4.536 7.419 1.00 81.06 75 ALA A N 1
ATOM 532 C CA . ALA A 1 75 ? -9.705 4.236 6.924 1.00 81.06 75 ALA A CA 1
ATOM 533 C C . ALA A 1 75 ? -10.503 3.371 7.909 1.00 81.06 75 ALA A C 1
ATOM 535 O O . ALA A 1 75 ? -11.677 3.645 8.141 1.00 81.06 75 ALA A O 1
ATOM 536 N N . GLU A 1 76 ? -9.879 2.384 8.546 1.00 77.81 76 GLU A N 1
ATOM 537 C CA . GLU A 1 76 ? -10.502 1.581 9.597 1.00 77.81 76 GLU A CA 1
ATOM 538 C C . GLU A 1 76 ? -10.842 2.430 10.823 1.00 77.81 76 GLU A C 1
ATOM 540 O O . GLU A 1 76 ? -11.962 2.340 11.324 1.00 77.81 76 GLU A O 1
ATOM 545 N N . CYS A 1 77 ? -9.950 3.339 11.236 1.00 77.81 77 CYS A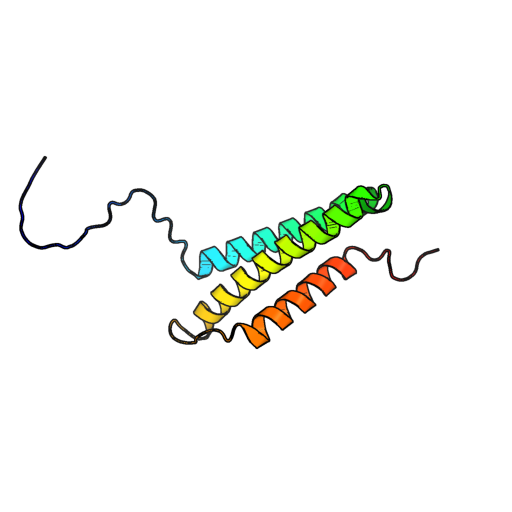 N 1
ATOM 546 C CA . CYS A 1 77 ? -10.252 4.299 12.302 1.00 77.81 77 CYS A CA 1
ATOM 547 C C . CYS A 1 77 ? -11.449 5.210 11.956 1.00 77.81 77 CYS A C 1
ATOM 549 O O . CYS A 1 77 ? -12.202 5.594 12.849 1.00 77.81 77 CYS A O 1
ATOM 551 N N . LEU A 1 78 ? -11.654 5.545 10.674 1.00 76.88 78 LEU A N 1
ATOM 552 C CA . LEU A 1 78 ? -12.805 6.334 10.207 1.00 76.88 78 LEU A CA 1
ATOM 553 C C . LEU A 1 78 ? -14.105 5.521 10.110 1.00 76.88 78 LEU A C 1
ATOM 555 O O . LEU A 1 78 ? -15.173 6.067 10.377 1.00 76.88 78 LEU A O 1
ATOM 559 N N . VAL A 1 79 ? -14.033 4.253 9.696 1.00 73.38 79 VAL A N 1
ATOM 560 C CA . VAL A 1 79 ? -15.209 3.403 9.425 1.00 73.38 79 VAL A CA 1
ATOM 561 C C . VAL A 1 79 ? -15.695 2.667 10.678 1.00 73.38 79 VAL A C 1
ATOM 563 O O . VAL A 1 79 ? -16.902 2.547 10.876 1.00 73.38 79 VAL A O 1
ATOM 566 N N . PHE A 1 80 ? -14.782 2.195 11.531 1.00 72.81 80 PHE A N 1
ATOM 567 C CA . PHE A 1 80 ? -15.093 1.367 12.704 1.00 72.81 80 PHE A CA 1
ATOM 568 C C . PHE A 1 80 ? -14.982 2.115 14.046 1.00 72.81 80 PHE A C 1
ATOM 570 O O . PHE A 1 80 ? -15.477 1.618 15.059 1.00 72.81 80 PHE A O 1
ATOM 577 N N . GLY A 1 81 ? -14.419 3.330 14.057 1.00 66.50 81 GLY A N 1
ATOM 578 C CA . GLY A 1 81 ? -14.295 4.186 15.244 1.00 66.50 81 GLY A CA 1
ATOM 579 C C . GLY A 1 81 ? -13.075 3.876 16.125 1.00 66.50 81 GLY A C 1
ATOM 580 O O . GLY A 1 81 ? -12.465 2.815 16.018 1.00 66.50 81 GLY A O 1
ATOM 581 N N . GLU A 1 82 ? -12.727 4.810 17.024 1.00 58.72 82 GLU A N 1
ATOM 582 C CA . GLU A 1 82 ? -11.452 4.913 17.783 1.00 58.72 82 GLU A CA 1
ATOM 583 C C . GLU A 1 82 ? -11.117 3.749 18.754 1.00 58.72 82 GLU A C 1
ATOM 585 O O . GLU A 1 82 ? -10.195 3.860 19.560 1.00 58.72 82 GLU A O 1
ATOM 590 N N . GLY A 1 83 ? -11.860 2.639 18.716 1.00 54.97 83 GLY A N 1
ATOM 591 C CA . GLY A 1 83 ? -11.744 1.519 19.658 1.00 54.97 83 GLY A CA 1
ATOM 592 C C . GLY A 1 83 ? -11.520 0.143 19.031 1.00 54.97 83 GLY A C 1
ATOM 593 O O . GLY A 1 83 ? -11.355 -0.825 19.774 1.00 54.97 83 GLY A O 1
ATOM 594 N N . PHE A 1 84 ? -11.505 0.016 17.700 1.00 53.41 84 PHE A N 1
ATOM 595 C CA . PHE A 1 84 ? -11.139 -1.249 17.067 1.00 53.41 84 PHE A CA 1
ATOM 596 C C . PHE A 1 84 ? -9.617 -1.293 16.933 1.00 53.41 84 PHE A C 1
ATOM 598 O O . PHE A 1 84 ? -9.030 -0.564 16.141 1.00 53.41 84 PHE A O 1
ATOM 605 N N . GLN A 1 85 ? -8.962 -2.120 17.752 1.00 53.00 85 GLN A N 1
ATOM 606 C CA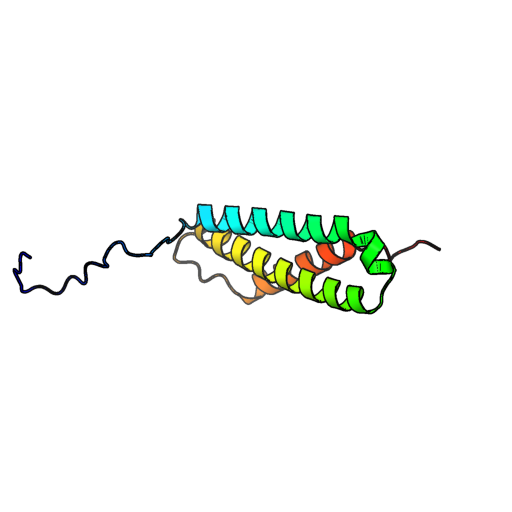 . GLN A 1 85 ? -7.571 -2.500 17.524 1.00 53.00 85 GLN A CA 1
ATOM 607 C C . GLN A 1 85 ? -7.532 -3.208 16.168 1.00 53.00 85 GLN A C 1
ATOM 609 O O . GLN A 1 85 ? -7.835 -4.401 16.097 1.00 53.00 85 GLN A O 1
ATOM 614 N N . SER A 1 86 ? -7.223 -2.459 15.106 1.00 55.72 86 SER A N 1
ATOM 615 C CA . SER A 1 86 ? -6.955 -2.982 13.771 1.00 55.72 86 SER A CA 1
ATOM 616 C C . SER A 1 86 ? -6.034 -4.177 13.928 1.00 55.72 86 SER A C 1
ATOM 618 O O . SER A 1 86 ? -4.899 -4.069 14.406 1.00 55.72 86 SER A O 1
ATOM 620 N N . GLY A 1 87 ? -6.577 -5.365 13.671 1.00 59.31 87 GLY A N 1
ATOM 621 C CA . GLY A 1 87 ? -5.823 -6.595 13.769 1.00 59.31 87 GLY A CA 1
ATOM 622 C C . GLY A 1 87 ? -4.733 -6.520 12.717 1.00 59.31 87 GLY A C 1
ATOM 623 O O . GLY A 1 87 ? -4.995 -6.798 11.553 1.00 59.31 87 GLY A O 1
ATOM 624 N N . LEU A 1 88 ? -3.515 -6.159 13.129 1.00 62.22 88 LEU A N 1
ATOM 625 C CA . LEU A 1 88 ? -2.365 -5.976 12.237 1.00 62.22 88 LEU A CA 1
ATOM 626 C C . LEU A 1 88 ? -2.125 -7.196 11.329 1.00 62.22 88 LEU A C 1
ATOM 628 O O . LEU A 1 88 ? -1.523 -7.075 10.273 1.00 62.22 88 LEU A O 1
ATOM 632 N N . PHE A 1 89 ? -2.599 -8.381 11.719 1.00 62.59 89 PHE A N 1
ATOM 633 C CA . PHE A 1 89 ? -2.398 -9.622 10.977 1.00 62.59 89 PHE A CA 1
ATOM 634 C C . PHE A 1 89 ? -3.126 -9.688 9.620 1.00 62.59 89 PHE A C 1
ATOM 636 O O . PHE A 1 89 ? -2.436 -9.819 8.608 1.00 62.59 89 PHE A O 1
ATOM 643 N N . PRO A 1 90 ? -4.472 -9.627 9.534 1.00 76.56 90 PRO A N 1
ATOM 644 C CA . PRO A 1 90 ? -5.166 -9.674 8.243 1.00 76.56 90 PRO A CA 1
ATOM 645 C C . PRO A 1 90 ? -4.854 -8.472 7.342 1.00 76.56 90 PRO A C 1
ATOM 647 O O . PRO A 1 90 ? -4.690 -8.638 6.132 1.00 76.56 90 PRO A O 1
ATOM 650 N N . GLU A 1 91 ? -4.733 -7.276 7.917 1.00 80.94 91 GLU A N 1
ATOM 651 C CA . GLU A 1 91 ? -4.584 -6.033 7.156 1.00 80.94 91 GLU A CA 1
ATOM 652 C C . GLU A 1 91 ? -3.216 -5.929 6.467 1.00 80.94 91 GLU A C 1
ATOM 654 O O . GLU A 1 91 ? -3.135 -5.623 5.275 1.00 80.94 91 GLU A O 1
ATOM 659 N N . VAL A 1 92 ? -2.135 -6.264 7.184 1.00 86.69 92 VAL A N 1
ATOM 660 C CA . VAL A 1 92 ? -0.769 -6.259 6.637 1.00 86.69 92 VAL A CA 1
ATOM 661 C C . VAL A 1 92 ? -0.652 -7.232 5.471 1.00 86.69 92 VAL A C 1
ATOM 663 O O . VAL A 1 92 ? -0.093 -6.876 4.436 1.00 86.69 92 VAL A O 1
ATOM 666 N N . ILE A 1 93 ? -1.191 -8.447 5.608 1.00 86.25 93 ILE A N 1
ATOM 667 C CA . ILE A 1 93 ? -1.119 -9.475 4.561 1.00 86.25 93 ILE A CA 1
ATOM 668 C C . ILE A 1 93 ? -1.899 -9.029 3.319 1.00 86.25 93 ILE A C 1
ATOM 670 O O . ILE A 1 93 ? -1.421 -9.205 2.193 1.00 86.2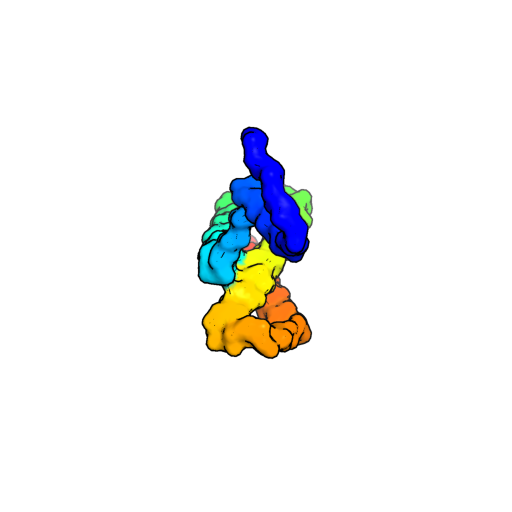5 93 ILE A O 1
ATOM 674 N N . PHE A 1 94 ? -3.066 -8.409 3.511 1.00 85.50 94 PHE A N 1
ATOM 675 C CA . PHE A 1 94 ? -3.866 -7.859 2.421 1.00 85.50 94 PHE A CA 1
ATOM 676 C C . PHE A 1 94 ? -3.149 -6.701 1.708 1.00 85.50 94 PHE A C 1
ATOM 678 O O . PHE A 1 94 ? -2.988 -6.748 0.487 1.00 85.50 94 PHE A O 1
ATOM 685 N N . CYS A 1 95 ? -2.643 -5.708 2.449 1.00 87.81 95 CYS A N 1
ATOM 686 C CA . CYS A 1 95 ? -1.888 -4.583 1.885 1.00 87.81 95 CYS A CA 1
ATOM 687 C C . CYS A 1 95 ? -0.602 -5.031 1.185 1.00 87.81 95 CYS A C 1
ATOM 689 O O . CYS A 1 95 ? -0.266 -4.507 0.122 1.00 87.81 95 CYS A O 1
ATOM 691 N N . LEU A 1 96 ? 0.117 -6.001 1.754 1.00 87.88 96 LEU A N 1
ATOM 692 C CA . LEU A 1 96 ? 1.337 -6.549 1.165 1.00 87.88 96 LEU A CA 1
ATOM 693 C C . LEU A 1 96 ? 1.027 -7.232 -0.165 1.00 87.88 96 LEU A C 1
ATOM 695 O O . LEU A 1 96 ? 1.677 -6.942 -1.167 1.00 87.88 96 LEU A O 1
ATOM 699 N N . SER A 1 97 ? 0.001 -8.085 -0.188 1.00 86.38 97 SER A N 1
ATOM 700 C CA . SER A 1 97 ? -0.437 -8.765 -1.408 1.00 86.38 97 SER A CA 1
ATOM 701 C C . SER A 1 97 ? -0.835 -7.746 -2.473 1.00 86.38 97 SER A C 1
ATOM 703 O O . SER A 1 97 ? -0.326 -7.796 -3.591 1.00 86.38 97 SER A O 1
ATOM 705 N N . LEU A 1 98 ? -1.679 -6.771 -2.118 1.00 86.31 98 LEU A N 1
ATOM 706 C CA . LEU A 1 98 ? -2.148 -5.733 -3.034 1.00 86.31 98 LEU A CA 1
ATOM 707 C C . LEU A 1 98 ? -0.997 -4.874 -3.579 1.00 86.31 98 LEU A C 1
ATOM 709 O O . LEU A 1 98 ? -0.944 -4.634 -4.782 1.00 86.31 98 LEU A O 1
ATOM 713 N N . SER A 1 99 ? -0.052 -4.457 -2.731 1.00 87.38 99 SER A N 1
ATOM 714 C CA . SER A 1 99 ? 1.124 -3.685 -3.158 1.00 87.38 99 SER A CA 1
ATOM 715 C C . SER A 1 99 ? 1.988 -4.470 -4.150 1.00 87.38 99 SER A C 1
ATOM 717 O O . SER A 1 99 ? 2.391 -3.939 -5.187 1.00 87.38 99 SER A O 1
ATOM 719 N N . VAL A 1 100 ? 2.224 -5.760 -3.881 1.00 84.25 100 VAL A N 1
ATOM 720 C CA . VAL A 1 100 ? 2.977 -6.644 -4.784 1.00 84.25 100 VAL A CA 1
ATOM 721 C C . VAL A 1 100 ? 2.237 -6.833 -6.108 1.00 84.25 100 VAL A C 1
ATOM 723 O O . VAL A 1 100 ? 2.873 -6.772 -7.160 1.00 84.25 100 VAL A O 1
ATOM 726 N N . PHE A 1 101 ? 0.911 -6.995 -6.087 1.00 83.56 101 PHE A N 1
ATOM 727 C CA . PHE A 1 101 ? 0.102 -7.069 -7.305 1.00 83.56 101 PHE A CA 1
ATOM 728 C C . PHE A 1 101 ? 0.169 -5.778 -8.119 1.00 83.56 101 PHE A C 1
ATOM 730 O O . PHE A 1 101 ? 0.424 -5.848 -9.315 1.00 83.56 101 PHE A O 1
ATOM 737 N N . ILE A 1 102 ? -0.001 -4.611 -7.491 1.00 82.44 102 ILE A N 1
ATOM 738 C CA . ILE A 1 102 ? 0.071 -3.305 -8.165 1.00 82.44 102 ILE A CA 1
ATOM 739 C C . ILE A 1 102 ? 1.459 -3.104 -8.785 1.00 82.44 102 ILE A C 1
ATOM 741 O O . ILE A 1 102 ? 1.560 -2.770 -9.963 1.00 82.44 102 ILE A O 1
ATOM 745 N N . SER A 1 103 ? 2.524 -3.385 -8.032 1.00 76.88 103 SER A N 1
ATOM 746 C CA . SER A 1 103 ? 3.906 -3.319 -8.524 1.00 76.88 103 SER A CA 1
ATOM 747 C C . SER A 1 103 ? 4.143 -4.267 -9.710 1.00 76.88 103 SER A C 1
ATOM 749 O O . SER A 1 103 ? 4.750 -3.884 -10.710 1.00 76.88 103 SER A O 1
ATOM 751 N N . SER A 1 104 ? 3.587 -5.481 -9.650 1.00 76.06 104 SER A N 1
ATOM 752 C CA . SER A 1 104 ? 3.692 -6.478 -10.726 1.00 76.06 104 SER A CA 1
ATOM 753 C C . SER A 1 104 ? 2.844 -6.128 -11.954 1.00 76.06 104 SER A C 1
ATOM 755 O O . SER A 1 104 ? 3.230 -6.458 -13.069 1.00 76.06 104 SER A O 1
ATOM 757 N N . PHE A 1 105 ? 1.704 -5.455 -11.774 1.00 69.69 105 PHE A N 1
ATOM 758 C CA . PHE A 1 105 ? 0.804 -5.058 -12.862 1.00 69.69 105 PHE A CA 1
ATOM 759 C C . PHE A 1 105 ? 1.361 -3.873 -13.659 1.00 69.69 105 PHE A C 1
ATOM 761 O O . PHE A 1 105 ? 1.214 -3.820 -14.876 1.00 69.69 105 PHE A O 1
ATOM 768 N N . ILE A 1 106 ? 2.041 -2.945 -12.979 1.00 65.56 106 ILE A N 1
ATOM 769 C CA . ILE A 1 106 ? 2.749 -1.825 -13.618 1.00 65.56 106 ILE A CA 1
ATOM 770 C C . ILE A 1 106 ? 3.990 -2.334 -14.362 1.00 65.56 106 ILE A C 1
ATOM 772 O O . ILE A 1 106 ? 4.326 -1.844 -15.436 1.00 65.56 106 ILE A O 1
ATOM 776 N N . HIS A 1 107 ? 4.647 -3.363 -13.824 1.00 60.38 107 HIS A N 1
ATOM 777 C CA . HIS A 1 107 ? 5.778 -4.035 -14.449 1.00 60.38 107 HIS A CA 1
ATOM 778 C C . HIS A 1 107 ? 5.317 -5.286 -15.212 1.00 60.38 107 HIS A C 1
ATOM 780 O O . HIS A 1 107 ? 5.760 -6.401 -14.930 1.00 60.38 107 HIS A O 1
ATOM 786 N N . GLY A 1 108 ? 4.447 -5.107 -16.210 1.00 54.16 108 GLY A N 1
ATOM 787 C CA . GLY A 1 108 ? 3.995 -6.153 -17.143 1.00 54.16 108 GLY A CA 1
ATOM 788 C C . GLY A 1 108 ? 5.103 -6.819 -17.987 1.00 54.16 108 GLY A C 1
ATOM 789 O O . GLY A 1 108 ? 4.820 -7.352 -19.050 1.00 54.16 108 GLY A O 1
ATOM 790 N N . VAL A 1 109 ? 6.362 -6.797 -17.537 1.00 56.84 109 VAL A N 1
ATOM 791 C CA . VAL A 1 109 ? 7.552 -7.316 -18.231 1.00 56.84 109 VAL A CA 1
ATOM 792 C C . VAL A 1 109 ? 8.017 -8.675 -17.680 1.00 56.84 109 VAL A C 1
ATOM 794 O O . VAL A 1 109 ? 8.867 -9.318 -18.281 1.00 56.84 109 VAL A O 1
ATOM 797 N N . CYS A 1 110 ? 7.419 -9.210 -16.609 1.00 52.22 110 CYS A N 1
ATOM 798 C CA . CYS A 1 110 ? 7.656 -10.618 -16.224 1.00 52.22 110 CYS A CA 1
ATOM 799 C C . CYS A 1 110 ? 6.560 -11.592 -16.689 1.00 52.22 110 CYS A C 1
ATOM 801 O O . CYS A 1 110 ? 6.641 -12.787 -16.407 1.00 52.22 110 CYS A O 1
ATOM 803 N N . GLY A 1 111 ? 5.564 -11.116 -17.437 1.00 45.03 111 GLY A N 1
ATOM 804 C CA . GLY A 1 111 ? 4.523 -11.948 -18.029 1.00 45.03 111 GLY A CA 1
ATOM 805 C C . GLY A 1 111 ? 4.316 -11.589 -19.494 1.00 45.03 111 GLY A C 1
ATOM 806 O O . GLY A 1 111 ? 3.531 -10.708 -19.802 1.00 45.03 111 GLY A O 1
ATOM 807 N N . THR A 1 112 ? 5.000 -12.312 -20.379 1.00 50.94 112 THR A N 1
ATOM 808 C CA . THR A 1 112 ? 4.704 -12.418 -21.819 1.00 50.94 112 THR A CA 1
ATOM 809 C C . THR A 1 112 ? 4.912 -11.165 -22.682 1.00 50.94 112 THR A C 1
ATOM 811 O O . THR A 1 112 ? 3.953 -10.545 -23.132 1.00 50.94 112 THR A O 1
ATOM 814 N N . THR A 1 113 ? 6.157 -10.874 -23.059 1.00 38.28 113 THR A N 1
ATOM 815 C CA . THR A 1 113 ? 6.476 -10.448 -24.435 1.00 38.28 113 THR A CA 1
ATOM 816 C C . THR A 1 113 ? 7.916 -10.836 -24.764 1.00 38.28 113 THR A C 1
ATOM 818 O O . THR A 1 113 ? 8.799 -10.764 -23.912 1.00 38.28 113 THR A O 1
ATOM 821 N N . TRP A 1 114 ? 8.061 -11.367 -25.976 1.00 42.31 114 TRP A N 1
ATOM 822 C CA . TRP A 1 114 ? 9.284 -11.800 -26.642 1.00 42.31 114 TRP A CA 1
ATOM 823 C C . TRP A 1 114 ? 10.106 -10.604 -27.117 1.00 42.31 114 TRP A C 1
ATOM 825 O O . TRP A 1 114 ? 9.485 -9.547 -27.370 1.00 42.31 114 TRP A O 1
#

pLDDT: mean 71.45, std 14.26, range [38.28, 90.94]

Foldseek 3Di:
DDDDDDDDPPPPPPDDPPPPQLVRQLVVLVVVLVVLLVVLLVCLVVLVPDPVSVVVLVVSLVVSLVSQLSNVVSVCCVPVHDPDPPPCVVRSVVSNVVSVVSSCVSNVPVPDDD

Radius of gyration: 20.68 Å; chains: 1; bounding box: 35×51×66 Å

Sequence (114 aa):
MRYTGPGLRVVPGPLLTMTLSTGMSCCMAALLSIVTVAVMNLCGDLLSSSKGLTIFGGFLGSVLFLLLITMVNNAECLVFGEGFQSGLFPEVIFCLSLSVFISSFIHGVCGTTW

InterPro domains:
  IPR018614 Keratinocyte-associated protein 2 [PF09775] (21-113)
  IPR018614 Keratinocyte-associated protein 2 [PTHR32001] (17-113)

Organism: Fasciola hepatica (NCBI:txid6192)

Secondary structure (DSSP, 8-state):
-------------SSS-----HHHHHHHHHHHHHHHHHHHHHTHHHHTT-HHHHHHHHHHHHHHHHHHHHHHHHHHHHHH-TT----HHHHHHHHHHHHHHHHHHHTTTSSS--